Protein AF-A0A914VG88-F1 (afdb_monomer)

Nearest PDB structures (foldseek):
  8cx1-assembly1_F  TM=5.503E-01  e=1.069E-01  Homo sapiens
  5w1c-assembly1_A  TM=5.285E-01  e=1.302E-01  Escherichia coli O157:H7
  4ddh-assembly1_B  TM=4.598E-01  e=6.732E-01  Mycobacterium tuberculosis
  1wo8-assembly1_A  TM=3.260E-01  e=3.979E-01  Thermus thermophilus HB8
  4xvz-assembly1_B  TM=5.817E-01  e=4.836E+00  Micromonospora griseorubida

Radius of gyration: 13.64 Å; Cα contacts (8 Å, |Δi|>4): 115; chains: 1; bounding box: 32×34×31 Å

pLDDT: mean 86.57, std 13.09, range [37.5, 96.94]

Solvent-accessible surface area (backbone atoms only — not comparable to full-atom values): 6063 Å² total; per-residue (Å²): 130,86,80,62,62,65,46,70,69,56,52,52,53,49,51,65,77,46,61,86,55,86,60,75,42,76,47,80,39,50,43,55,31,41,29,67,20,28,70,59,51,53,50,50,46,71,77,33,84,49,47,27,39,36,38,28,46,51,92,83,58,76,73,91,62,58,64,28,48,51,52,55,54,75,66,51,90,54,98,41,67,47,77,52,55,28,66,74,59,44,53,53,44,36,72,72,67,70,63,83,83,131

Foldseek 3Di:
DPQDECDVVNLVVVCVVCVPPPAAAEDEDEQSHQQRHLVSVLVSCVVDVSYAYEYEYDPPDDDPGCVSVVSNLVSPPDPRYHYHYDPVVVVVCVVVVNPPDD

Organism: NCBI:txid2011161

Sequence (102 aa):
MKQRRITWRHIFNILERTYDLHQPVMISVRLTMAANSHEQLLWLLGVRQTISLLVWSNDRDDVTDWHGILALREFTASDRIVYDLAKQHHDVLHSFGIFSQL

Mean predicted aligned error: 5.22 Å

InterPro domains:
  IPR019356 Menorin-like domain [PF10223] (6-89)
  IPR019356 Menorin-like domain [PTHR21184] (2-94)

Structure (mmCIF, N/CA/C/O backbone):
data_AF-A0A914VG88-F1
#
_entry.id   AF-A0A914VG88-F1
#
loop_
_atom_site.group_PDB
_atom_site.id
_atom_site.type_symbol
_atom_site.label_atom_id
_atom_site.label_alt_id
_atom_site.label_comp_id
_atom_site.label_asym_id
_atom_site.label_entity_id
_atom_site.label_seq_id
_atom_site.pdbx_PDB_ins_code
_atom_site.Cartn_x
_atom_site.Cartn_y
_atom_site.Cartn_z
_atom_site.occupancy
_atom_site.B_iso_or_equiv
_atom_site.auth_seq_id
_atom_site.auth_comp_id
_atom_site.auth_asym_id
_atom_site.auth_atom_id
_atom_site.pdbx_PDB_model_num
ATOM 1 N N . MET A 1 1 ? 3.612 12.124 -15.885 1.00 46.34 1 MET A N 1
ATOM 2 C CA . MET A 1 1 ? 2.263 12.123 -15.265 1.00 46.34 1 MET A CA 1
ATOM 3 C C . MET A 1 1 ? 2.409 12.430 -13.779 1.00 46.34 1 MET A C 1
ATOM 5 O O . MET A 1 1 ? 3.388 11.993 -13.1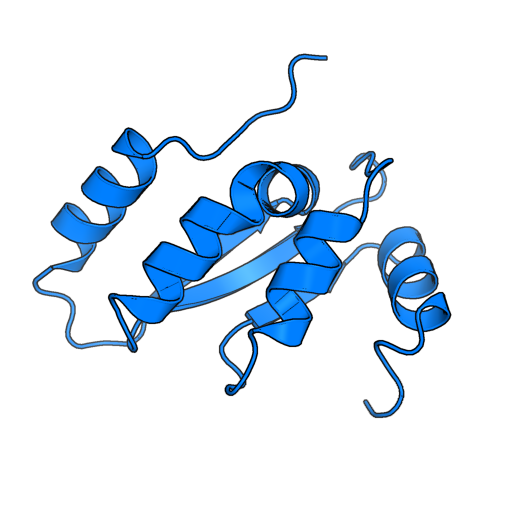93 1.00 46.34 1 MET A O 1
ATOM 9 N N . LYS A 1 2 ? 1.498 13.195 -13.162 1.00 57.38 2 LYS A N 1
ATOM 10 C CA . LYS A 1 2 ? 1.576 13.511 -11.723 1.00 57.38 2 LYS A CA 1
ATOM 11 C C . LYS A 1 2 ? 1.254 12.243 -10.920 1.00 57.38 2 LYS A C 1
ATOM 13 O O . LYS A 1 2 ? 0.125 11.762 -10.990 1.00 57.38 2 LYS A O 1
ATOM 18 N N . GLN A 1 3 ? 2.239 11.686 -10.215 1.00 62.97 3 GLN A N 1
ATOM 19 C CA . GLN A 1 3 ? 2.045 10.498 -9.379 1.00 62.97 3 GLN A CA 1
ATOM 20 C C . GLN A 1 3 ? 0.996 10.799 -8.298 1.00 62.97 3 GLN A C 1
ATOM 22 O O . GLN A 1 3 ? 1.087 11.801 -7.582 1.00 62.97 3 GLN A O 1
ATOM 27 N N . ARG A 1 4 ? -0.049 9.969 -8.218 1.00 78.38 4 ARG A N 1
ATOM 28 C CA . ARG A 1 4 ? -1.104 10.107 -7.205 1.00 78.38 4 ARG A CA 1
ATOM 29 C C . ARG A 1 4 ? -0.568 9.613 -5.859 1.00 78.38 4 ARG A C 1
ATOM 31 O O . ARG A 1 4 ? -0.026 8.516 -5.787 1.00 78.38 4 ARG A O 1
ATOM 38 N N . ARG A 1 5 ? -0.736 10.424 -4.810 1.00 86.50 5 ARG A N 1
ATOM 39 C CA . ARG A 1 5 ? -0.305 10.126 -3.434 1.00 86.50 5 ARG A CA 1
ATOM 40 C C . ARG A 1 5 ? -1.493 10.159 -2.481 1.00 86.50 5 ARG A C 1
ATOM 42 O O . ARG A 1 5 ? -2.411 10.969 -2.650 1.00 86.50 5 ARG A O 1
ATOM 49 N N . ILE A 1 6 ? -1.463 9.310 -1.462 1.00 90.19 6 ILE A N 1
ATOM 50 C CA . ILE A 1 6 ? -2.400 9.367 -0.343 1.00 90.19 6 ILE A CA 1
ATOM 51 C C . ILE A 1 6 ? -1.933 10.492 0.575 1.00 90.19 6 ILE A C 1
ATOM 53 O O . ILE A 1 6 ? -0.831 10.465 1.108 1.00 90.19 6 ILE A O 1
ATOM 57 N N . THR A 1 7 ? -2.767 11.515 0.727 1.00 92.75 7 THR A N 1
ATOM 58 C C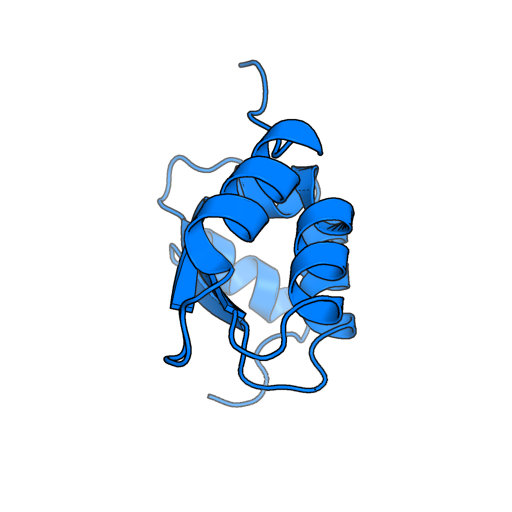A . THR A 1 7 ? -2.504 12.615 1.655 1.00 92.75 7 THR A CA 1
ATOM 59 C C . THR A 1 7 ? -3.016 12.250 3.044 1.00 92.75 7 THR A C 1
ATOM 61 O O . THR A 1 7 ? -3.922 11.428 3.178 1.00 92.75 7 THR A O 1
ATOM 64 N N . TRP A 1 8 ? -2.533 12.938 4.075 1.00 93.06 8 TRP A N 1
ATOM 65 C CA . TRP A 1 8 ? -3.079 12.818 5.431 1.00 93.06 8 TRP A CA 1
ATOM 66 C C . TRP A 1 8 ? -4.586 13.076 5.502 1.00 93.06 8 TRP A C 1
ATOM 68 O O . TRP A 1 8 ? -5.296 12.391 6.229 1.00 93.06 8 TRP A O 1
ATOM 78 N N . ARG A 1 9 ? -5.111 13.992 4.678 1.00 94.38 9 ARG A N 1
ATOM 79 C CA . ARG A 1 9 ? -6.559 14.216 4.577 1.00 94.38 9 ARG A CA 1
ATOM 80 C C . ARG A 1 9 ? -7.299 12.957 4.120 1.00 94.38 9 ARG A C 1
ATOM 82 O O . ARG A 1 9 ? -8.347 12.644 4.667 1.00 94.38 9 ARG A O 1
ATOM 89 N N . HIS A 1 10 ? -6.758 12.220 3.148 1.00 92.94 10 HIS A N 1
ATOM 90 C CA . HIS A 1 10 ? -7.355 10.949 2.729 1.00 92.94 10 HIS A CA 1
ATOM 91 C C . HIS A 1 10 ? -7.340 9.923 3.869 1.00 92.94 10 HIS A C 1
ATOM 93 O O . HIS A 1 10 ? -8.342 9.248 4.073 1.00 92.94 10 HIS A O 1
ATOM 99 N N . ILE A 1 11 ? -6.245 9.848 4.632 1.00 94.19 11 ILE A N 1
ATOM 100 C CA . ILE A 1 11 ? -6.124 8.950 5.789 1.00 94.19 11 ILE A CA 1
ATOM 101 C C . ILE A 1 11 ? -7.168 9.263 6.862 1.00 94.19 11 ILE A C 1
ATOM 103 O O . ILE A 1 11 ? -7.863 8.358 7.314 1.00 94.19 11 ILE A O 1
ATOM 107 N N . PHE A 1 12 ? -7.325 10.530 7.245 1.00 93.19 12 PHE A N 1
ATOM 108 C CA . PHE A 1 12 ? -8.313 10.902 8.259 1.00 93.19 12 PHE A CA 1
ATOM 109 C C . PHE A 1 12 ? -9.745 10.647 7.793 1.00 93.19 12 PHE A C 1
ATOM 111 O O . PHE A 1 12 ? -10.543 10.129 8.566 1.00 93.19 12 PHE A O 1
ATOM 118 N N . ASN A 1 13 ? -10.043 10.890 6.515 1.00 93.06 13 ASN A N 1
ATOM 119 C CA . ASN A 1 13 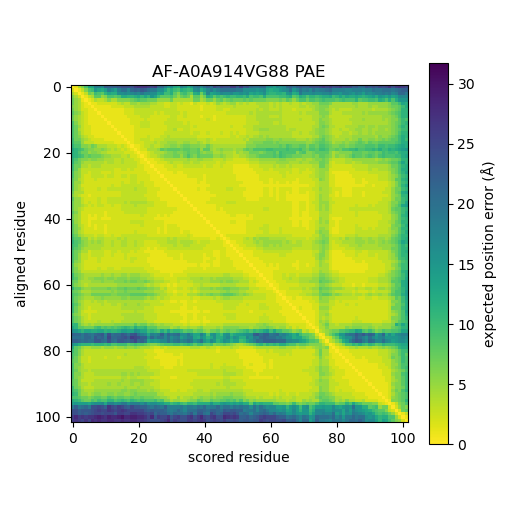? -11.346 10.547 5.949 1.00 93.06 13 ASN A CA 1
ATOM 120 C C . ASN A 1 13 ? -11.608 9.031 5.971 1.00 93.06 13 ASN A C 1
ATOM 122 O O . ASN A 1 13 ? -12.747 8.613 6.161 1.00 93.06 13 ASN A O 1
ATOM 126 N N . ILE A 1 14 ? -10.580 8.200 5.751 1.00 90.44 14 ILE A N 1
ATOM 127 C CA . ILE A 1 14 ? -10.703 6.743 5.899 1.00 90.44 14 ILE A CA 1
ATOM 128 C C . ILE A 1 14 ? -11.030 6.417 7.355 1.00 90.44 14 ILE A C 1
ATOM 130 O O . ILE A 1 14 ? -12.031 5.757 7.600 1.00 90.44 14 ILE A O 1
ATOM 134 N N . LEU A 1 15 ? -10.246 6.929 8.308 1.00 90.94 15 LEU A N 1
ATOM 135 C CA . LEU A 1 15 ? -10.445 6.651 9.731 1.00 90.94 15 LEU A CA 1
ATOM 136 C C . LEU A 1 15 ? -11.828 7.051 10.237 1.00 90.94 15 LEU A C 1
ATOM 138 O O . LEU A 1 15 ? -12.431 6.277 10.971 1.00 90.94 15 LEU A O 1
ATOM 142 N N . GLU A 1 16 ? -12.315 8.227 9.846 1.00 92.06 16 GLU A N 1
ATOM 143 C CA . GLU A 1 16 ? -13.650 8.715 10.196 1.00 92.06 16 GLU A CA 1
ATOM 144 C C . GLU A 1 16 ? -14.730 7.757 9.683 1.00 92.06 16 GLU A C 1
ATOM 146 O O . GLU A 1 16 ? -15.594 7.322 10.437 1.00 92.06 16 GLU A O 1
ATOM 151 N N . ARG A 1 17 ? -14.637 7.347 8.414 1.00 89.00 17 ARG A N 1
ATOM 152 C CA . ARG A 1 17 ? -15.609 6.433 7.795 1.00 89.00 17 ARG A CA 1
ATOM 153 C C . ARG A 1 17 ? -15.539 5.016 8.346 1.00 89.00 17 ARG A C 1
ATOM 155 O O . ARG A 1 17 ? -16.526 4.293 8.277 1.00 89.00 17 ARG A O 1
ATOM 162 N N . THR A 1 18 ? -14.377 4.606 8.847 1.00 87.88 18 THR A N 1
ATOM 163 C CA . THR A 1 18 ? -14.170 3.278 9.428 1.00 87.88 18 THR A CA 1
ATOM 164 C C . THR A 1 18 ? -14.245 3.276 10.953 1.00 87.88 18 THR A C 1
ATOM 166 O O . THR A 1 18 ? -13.937 2.253 11.555 1.00 87.88 18 THR A O 1
ATOM 169 N N . TYR A 1 19 ? -14.585 4.401 11.593 1.00 86.25 19 TYR A N 1
ATOM 170 C CA . TYR A 1 19 ? -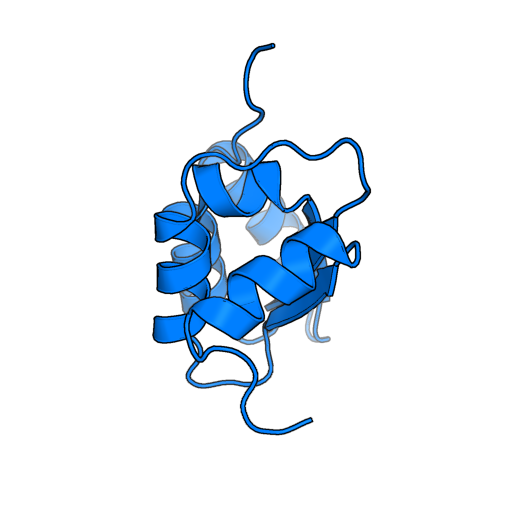14.454 4.561 13.044 1.00 86.25 19 TYR A CA 1
ATOM 171 C C . TYR A 1 19 ? -15.292 3.540 13.826 1.00 86.25 19 TYR A C 1
ATOM 173 O O . TYR A 1 19 ? -14.761 2.896 14.728 1.00 86.25 19 TYR A O 1
ATOM 181 N N . ASP A 1 20 ? -16.541 3.330 13.409 1.00 87.69 20 ASP A N 1
ATOM 182 C CA . ASP A 1 20 ? -17.483 2.398 14.046 1.00 87.69 20 ASP A CA 1
ATOM 183 C C . ASP A 1 20 ? -17.491 1.001 13.399 1.00 87.69 20 ASP A C 1
ATOM 185 O O . ASP A 1 20 ? -18.341 0.160 13.698 1.00 87.69 20 ASP A O 1
ATOM 189 N N . LEU A 1 21 ? -16.556 0.725 12.482 1.00 86.00 21 LEU A N 1
ATOM 190 C CA . LEU A 1 21 ? -16.466 -0.594 11.865 1.00 86.00 21 LEU A CA 1
ATOM 191 C C . LEU A 1 21 ? -15.755 -1.563 12.807 1.00 86.00 21 LEU A C 1
ATOM 193 O O . LEU A 1 21 ? -14.546 -1.492 13.025 1.00 86.00 21 LEU A O 1
ATOM 197 N N . HIS A 1 22 ? -16.523 -2.515 13.327 1.00 84.12 22 HIS A N 1
ATOM 198 C CA . HIS A 1 22 ? -16.001 -3.608 14.146 1.00 84.12 22 HIS A CA 1
ATOM 199 C C . HIS A 1 22 ? -15.460 -4.782 13.316 1.00 84.12 22 HIS A C 1
ATOM 201 O O . HIS A 1 22 ? -14.731 -5.619 13.844 1.00 84.12 22 HIS A O 1
ATOM 207 N N . GLN A 1 23 ? -15.811 -4.866 12.029 1.00 90.19 23 GLN A N 1
ATOM 208 C CA . GLN A 1 23 ? -15.307 -5.903 11.128 1.00 90.19 23 GLN A CA 1
ATOM 209 C C . GLN A 1 23 ? -13.983 -5.474 10.472 1.00 90.19 23 GLN A C 1
ATOM 211 O O . GLN A 1 23 ? -13.752 -4.276 10.289 1.00 90.19 23 GLN A O 1
ATOM 216 N N . PRO A 1 24 ? -13.120 -6.429 10.075 1.00 90.38 24 PRO A N 1
ATOM 217 C CA . PRO A 1 24 ? -11.932 -6.124 9.290 1.00 90.38 24 PRO A CA 1
ATOM 218 C C . PRO A 1 24 ? -12.268 -5.440 7.959 1.00 90.38 24 PRO A C 1
ATOM 220 O O . PRO A 1 24 ? -13.217 -5.818 7.273 1.00 90.38 24 PRO A O 1
ATOM 223 N N . VAL A 1 25 ? -11.457 -4.456 7.573 1.00 91.38 25 VAL A N 1
ATOM 224 C CA . VAL A 1 25 ? -11.613 -3.672 6.343 1.00 91.38 25 VAL A CA 1
ATOM 225 C C . VAL A 1 25 ? -10.374 -3.839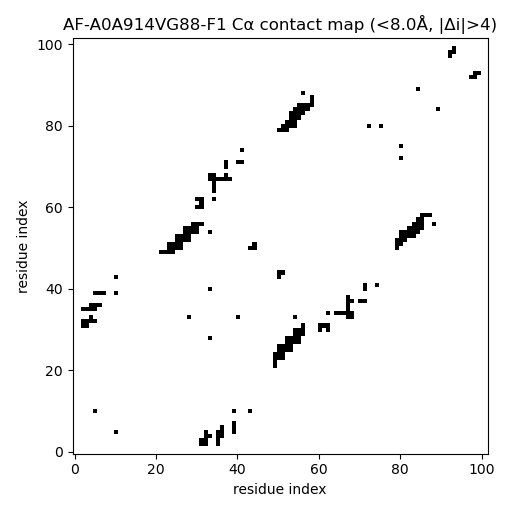 5.482 1.00 91.38 25 VAL A C 1
ATOM 227 O O . VAL A 1 25 ? -9.270 -3.542 5.924 1.00 91.38 25 VAL A O 1
ATOM 230 N N . MET A 1 26 ? -10.547 -4.247 4.227 1.00 93.00 26 MET A N 1
ATOM 231 C CA . MET A 1 26 ? -9.455 -4.295 3.257 1.00 93.00 26 MET A CA 1
ATOM 232 C C . MET A 1 26 ? -9.475 -3.052 2.366 1.00 93.00 26 MET A C 1
ATOM 234 O O . MET A 1 26 ? -10.446 -2.795 1.656 1.00 93.00 26 MET A O 1
ATOM 238 N N . ILE A 1 27 ? -8.391 -2.284 2.387 1.00 93.56 27 ILE A N 1
ATOM 239 C CA . ILE A 1 27 ? -8.207 -1.107 1.541 1.00 93.56 27 ILE A CA 1
ATOM 240 C C . ILE A 1 27 ? -7.373 -1.508 0.331 1.00 93.56 27 ILE A C 1
ATOM 242 O O . ILE A 1 27 ? -6.217 -1.910 0.452 1.00 93.56 27 ILE A O 1
ATOM 246 N N . SER A 1 28 ? -7.963 -1.364 -0.851 1.00 96.12 28 SER A N 1
ATOM 247 C CA . SER A 1 28 ? -7.288 -1.616 -2.120 1.00 96.12 2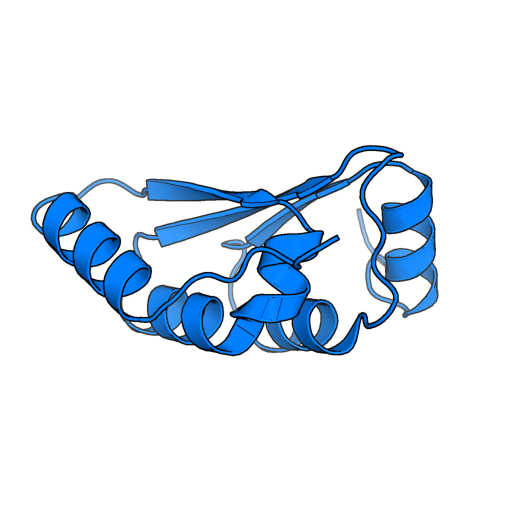8 SER A CA 1
ATOM 248 C C . SER A 1 28 ? -6.509 -0.379 -2.578 1.00 96.12 28 SER A C 1
ATOM 250 O O . SER A 1 28 ? -7.063 0.717 -2.692 1.00 96.12 28 SER A O 1
ATOM 252 N N . VAL A 1 29 ? -5.213 -0.546 -2.841 1.00 95.44 29 VAL A N 1
ATOM 253 C CA . VAL A 1 29 ? -4.278 0.521 -3.210 1.00 95.44 29 VAL A CA 1
ATOM 254 C C . VAL A 1 29 ? -3.476 0.090 -4.430 1.00 95.44 29 VAL A C 1
ATOM 256 O O . VAL A 1 29 ? -2.888 -0.985 -4.464 1.00 95.44 29 VAL A O 1
ATOM 259 N N . ARG A 1 30 ? -3.408 0.959 -5.439 1.00 96.12 30 ARG A N 1
ATOM 260 C CA . ARG A 1 30 ? -2.579 0.708 -6.620 1.00 96.12 30 ARG A CA 1
ATOM 261 C C . ARG A 1 30 ? -1.093 0.791 -6.256 1.00 96.12 30 ARG A C 1
ATOM 263 O O . ARG A 1 30 ? -0.707 1.694 -5.515 1.00 96.12 30 ARG A O 1
ATOM 270 N N . LEU A 1 31 ? -0.258 -0.085 -6.805 1.00 95.56 31 LEU A N 1
ATOM 271 C CA . LEU A 1 31 ? 1.164 -0.228 -6.475 1.00 95.56 31 LEU A CA 1
ATOM 272 C C . LEU A 1 31 ? 1.929 1.100 -6.547 1.00 95.56 31 LEU A C 1
ATOM 274 O O . LEU A 1 31 ? 2.634 1.464 -5.611 1.00 95.56 31 LEU A O 1
A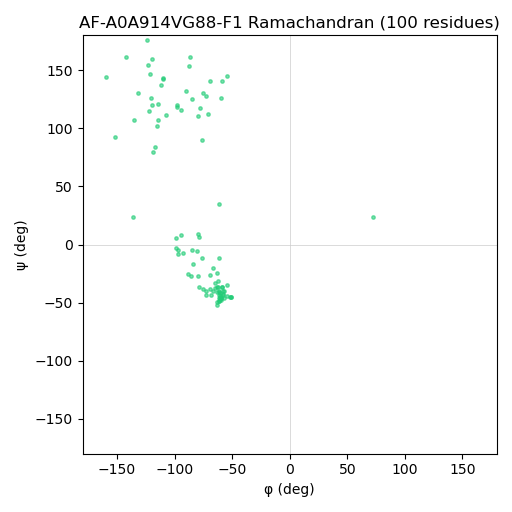TOM 278 N N . THR A 1 32 ? 1.710 1.879 -7.607 1.00 95.19 32 THR A N 1
ATOM 279 C CA . THR A 1 32 ? 2.296 3.220 -7.764 1.00 95.19 32 THR A CA 1
ATOM 280 C C . THR A 1 32 ? 1.914 4.172 -6.629 1.00 95.19 32 THR A C 1
ATOM 282 O O . THR A 1 32 ? 2.732 4.973 -6.181 1.00 95.19 32 THR A O 1
ATOM 285 N N . MET A 1 33 ? 0.685 4.088 -6.121 1.00 95.12 33 MET A N 1
ATOM 286 C CA . MET A 1 33 ? 0.233 4.907 -4.998 1.00 95.12 33 MET A CA 1
ATOM 287 C C . MET A 1 33 ? 0.816 4.413 -3.671 1.00 95.12 33 MET A C 1
ATOM 289 O O . MET A 1 33 ? 1.195 5.243 -2.845 1.00 95.12 33 MET A O 1
ATOM 293 N N . ALA A 1 34 ? 0.926 3.095 -3.489 1.00 94.69 34 ALA A N 1
ATOM 294 C CA . ALA A 1 34 ? 1.544 2.485 -2.316 1.00 94.69 34 ALA A CA 1
ATOM 295 C C . ALA A 1 34 ? 3.023 2.878 -2.185 1.00 94.69 34 ALA A C 1
ATOM 297 O O . ALA A 1 34 ? 3.420 3.385 -1.138 1.00 94.69 34 ALA A O 1
ATOM 298 N N . ALA A 1 35 ? 3.797 2.768 -3.270 1.00 94.38 35 ALA A N 1
ATOM 299 C CA . ALA A 1 35 ? 5.209 3.154 -3.300 1.00 94.38 35 ALA A CA 1
ATOM 300 C C . ALA A 1 35 ? 5.411 4.611 -2.841 1.00 94.38 35 ALA A C 1
ATOM 302 O O . ALA A 1 35 ? 6.245 4.911 -1.987 1.00 94.38 35 ALA A O 1
ATOM 303 N N . ASN A 1 36 ? 4.559 5.513 -3.334 1.00 94.38 36 ASN A N 1
ATOM 304 C CA . ASN A 1 36 ? 4.667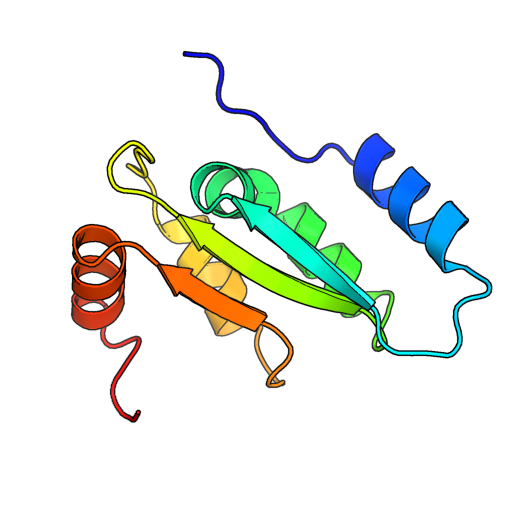 6.946 -3.063 1.00 94.38 36 ASN A CA 1
ATOM 305 C C . ASN A 1 36 ? 4.004 7.412 -1.753 1.00 94.38 36 ASN A C 1
ATOM 307 O O . ASN A 1 36 ? 4.080 8.603 -1.425 1.00 94.38 36 ASN A O 1
ATOM 311 N N . SER A 1 37 ? 3.323 6.520 -1.030 1.00 95.12 37 SER A N 1
ATOM 312 C CA . SER A 1 37 ? 2.517 6.859 0.157 1.00 95.12 37 SER A CA 1
ATOM 313 C C . SER A 1 37 ? 2.719 5.877 1.316 1.00 95.12 37 SER A C 1
ATOM 315 O O . SER A 1 37 ? 1.829 5.707 2.152 1.00 95.12 37 SER A O 1
ATOM 317 N N . HIS A 1 38 ? 3.862 5.189 1.338 1.00 93.56 38 HIS A N 1
ATOM 318 C CA . HIS A 1 38 ? 4.149 4.128 2.298 1.00 93.56 38 HIS A CA 1
ATOM 319 C C . HIS A 1 38 ? 4.054 4.621 3.748 1.00 93.56 38 HIS A C 1
ATOM 321 O O . HIS A 1 38 ? 3.407 3.964 4.549 1.00 93.56 38 HIS A O 1
ATOM 327 N N . GLU A 1 39 ? 4.568 5.809 4.081 1.00 94.19 39 GLU A N 1
ATOM 328 C CA . GLU A 1 39 ? 4.479 6.378 5.439 1.00 94.19 39 GLU A CA 1
ATOM 329 C C . GLU A 1 39 ? 3.032 6.502 5.937 1.00 94.19 39 GLU A C 1
ATOM 331 O O . GLU A 1 39 ? 2.708 6.109 7.057 1.00 94.19 39 GLU A O 1
ATOM 336 N N . GLN A 1 40 ? 2.135 7.022 5.094 1.00 95.38 40 GLN A N 1
ATOM 337 C CA . GLN A 1 40 ? 0.724 7.198 5.437 1.00 95.38 40 GLN A CA 1
ATOM 338 C C . GLN A 1 40 ? 0.024 5.849 5.623 1.00 95.38 40 GLN A C 1
ATOM 340 O O . GLN A 1 40 ? -0.802 5.690 6.522 1.00 95.38 40 GLN A O 1
ATOM 345 N N . LEU A 1 41 ? 0.352 4.880 4.768 1.00 94.56 41 LEU A N 1
ATOM 346 C CA . LEU A 1 41 ? -0.192 3.526 4.821 1.00 94.56 41 LEU A CA 1
ATOM 347 C C . LEU A 1 41 ? 0.295 2.763 6.057 1.00 94.56 41 LEU A C 1
ATOM 349 O O . LEU A 1 41 ? -0.513 2.141 6.744 1.00 94.56 41 LEU A O 1
ATOM 353 N N . LEU A 1 42 ? 1.583 2.866 6.379 1.00 92.75 42 LEU A N 1
ATOM 354 C CA . LEU A 1 42 ? 2.184 2.306 7.588 1.00 92.75 42 LEU A CA 1
ATOM 355 C C . LEU A 1 42 ? 1.550 2.894 8.847 1.00 92.75 42 LEU A C 1
ATOM 357 O O . LEU A 1 42 ? 1.154 2.156 9.749 1.00 92.75 42 LEU A O 1
ATOM 361 N N . TRP A 1 43 ? 1.378 4.217 8.879 1.00 93.12 43 TRP A N 1
ATOM 362 C CA . TRP A 1 43 ? 0.704 4.885 9.986 1.00 93.12 43 TRP A CA 1
ATOM 363 C C . TRP A 1 43 ? -0.736 4.386 10.155 1.00 93.12 43 TRP A C 1
ATOM 365 O O . TRP A 1 43 ? -1.147 4.043 11.263 1.00 93.12 43 TRP A O 1
ATOM 375 N N . LEU A 1 44 ? -1.493 4.269 9.058 1.00 91.88 44 LEU A N 1
ATOM 376 C CA . LEU A 1 44 ? -2.869 3.768 9.091 1.00 91.88 44 LEU A CA 1
ATOM 377 C C . LEU A 1 44 ? -2.946 2.339 9.647 1.00 91.88 44 LEU A C 1
ATOM 379 O O . LEU A 1 44 ? -3.776 2.058 10.514 1.00 91.88 44 LEU A O 1
ATOM 383 N N . LEU A 1 45 ? -2.059 1.457 9.181 1.00 90.44 45 LEU A N 1
ATOM 384 C CA . LEU A 1 45 ? -1.970 0.072 9.643 1.00 90.44 45 LEU A CA 1
ATOM 385 C C . LEU A 1 45 ? -1.618 -0.033 11.133 1.00 90.44 45 LEU A C 1
ATOM 387 O O . LEU A 1 45 ? -2.157 -0.907 11.821 1.00 90.44 45 LEU A O 1
ATOM 391 N N . GLY A 1 46 ? -0.760 0.861 11.632 1.00 89.19 46 GLY A N 1
ATOM 392 C CA . GLY A 1 46 ? -0.404 0.946 13.048 1.00 89.19 46 GLY A CA 1
ATOM 393 C C . GLY A 1 46 ? -1.556 1.433 13.934 1.00 89.19 46 GLY A C 1
ATOM 394 O O . GLY A 1 46 ? -1.760 0.909 15.027 1.00 89.19 46 GLY A O 1
ATOM 395 N N . VAL A 1 47 ? -2.349 2.395 13.452 1.00 89.62 47 VAL A N 1
ATOM 396 C CA . VAL A 1 47 ? -3.438 3.033 14.219 1.00 89.62 47 VAL A CA 1
ATOM 397 C C . VAL A 1 47 ? -4.716 2.188 14.283 1.00 89.62 47 VAL A C 1
ATOM 399 O O . VAL A 1 47 ? -5.505 2.326 15.226 1.00 89.62 47 VAL A O 1
ATOM 402 N N . ARG A 1 48 ? -4.965 1.324 13.292 1.00 87.12 48 ARG A N 1
ATOM 403 C CA . ARG A 1 48 ? -6.164 0.470 13.238 1.00 87.12 48 ARG A CA 1
ATOM 404 C C . ARG A 1 48 ? -5.814 -0.955 12.850 1.00 87.12 48 ARG A C 1
ATOM 406 O O . ARG A 1 48 ? -5.585 -1.234 11.681 1.00 87.12 48 ARG A O 1
ATOM 413 N N . GLN A 1 49 ? -5.871 -1.869 13.818 1.00 87.56 49 GLN A N 1
ATOM 414 C CA . GLN A 1 49 ? -5.581 -3.295 13.612 1.00 87.56 49 GLN A CA 1
ATOM 415 C C . GLN A 1 49 ? -6.608 -4.013 12.719 1.00 87.56 49 GLN A C 1
ATOM 417 O O . GLN A 1 49 ? -6.291 -5.038 12.128 1.00 87.56 49 GLN A O 1
ATOM 422 N N . THR A 1 50 ? -7.816 -3.461 12.574 1.00 88.25 50 THR A N 1
ATOM 423 C CA . THR A 1 50 ? -8.866 -3.998 11.693 1.00 88.25 50 THR A CA 1
ATOM 424 C C . THR A 1 50 ? -8.627 -3.700 10.214 1.00 88.25 50 THR A C 1
ATOM 426 O O . THR A 1 50 ? -9.311 -4.270 9.371 1.00 88.25 50 THR A O 1
ATOM 429 N N . ILE A 1 51 ? -7.682 -2.822 9.868 1.00 90.88 51 ILE A N 1
ATOM 430 C CA . ILE A 1 51 ? -7.421 -2.451 8.474 1.00 90.88 51 ILE A CA 1
ATOM 431 C C . ILE A 1 51 ? -6.372 -3.384 7.862 1.00 90.88 51 ILE A C 1
ATOM 433 O O . ILE A 1 51 ? -5.303 -3.567 8.425 1.00 90.88 51 ILE A O 1
ATOM 437 N N . SER A 1 52 ? -6.622 -3.913 6.677 1.00 92.44 52 SER A N 1
ATOM 438 C CA . SER A 1 52 ? -5.640 -4.621 5.852 1.00 92.44 52 SER A CA 1
ATOM 439 C C . SER A 1 52 ? -5.478 -3.899 4.517 1.00 92.44 52 SER A C 1
ATOM 441 O O . SER A 1 52 ? -6.354 -3.136 4.109 1.00 92.44 52 SER A O 1
ATOM 443 N N . LEU A 1 53 ? -4.369 -4.125 3.819 1.00 93.56 53 LEU A N 1
ATOM 444 C CA . LEU A 1 53 ? -4.098 -3.570 2.498 1.00 93.56 53 LEU A CA 1
ATOM 445 C C . LEU A 1 53 ? -4.091 -4.668 1.436 1.00 93.56 53 LEU A C 1
ATOM 447 O O . LEU A 1 53 ? -3.482 -5.718 1.618 1.00 93.56 53 LEU A O 1
ATOM 451 N N . LEU A 1 54 ? -4.711 -4.377 0.298 1.00 94.88 54 LEU A N 1
ATOM 452 C CA . LEU A 1 54 ? -4.470 -5.071 -0.961 1.00 94.88 54 LEU A CA 1
ATOM 453 C C . LEU A 1 54 ? -3.689 -4.123 -1.868 1.00 94.88 54 LEU A C 1
ATOM 455 O O . LEU A 1 54 ? -4.232 -3.112 -2.315 1.00 94.88 54 LEU A O 1
ATOM 459 N N . VAL A 1 55 ? -2.428 -4.438 -2.141 1.00 94.69 55 VAL A N 1
ATOM 460 C CA . VAL A 1 55 ? -1.599 -3.695 -3.089 1.00 94.69 55 VAL A CA 1
ATOM 461 C C . VAL A 1 55 ? -1.679 -4.381 -4.444 1.00 94.69 55 VAL A C 1
ATOM 463 O O . VAL A 1 55 ? -1.222 -5.511 -4.586 1.00 94.69 55 VAL A O 1
ATOM 466 N N . TRP A 1 56 ? -2.238 -3.701 -5.445 1.00 96.62 56 TRP A N 1
ATOM 467 C CA . TRP A 1 56 ? -2.438 -4.289 -6.772 1.00 96.62 56 TRP A CA 1
ATOM 468 C C . TRP A 1 56 ? -1.781 -3.493 -7.895 1.00 96.62 56 TRP A C 1
ATOM 470 O O . TRP A 1 56 ? -1.587 -2.281 -7.786 1.00 96.62 56 TRP A O 1
ATOM 480 N N . SER A 1 57 ? -1.446 -4.151 -9.002 1.00 96.94 57 SER A N 1
ATOM 481 C CA . SER A 1 57 ? -0.905 -3.479 -10.191 1.00 96.94 57 SER A CA 1
ATOM 482 C C . SER A 1 57 ? -1.408 -4.087 -11.490 1.00 96.94 57 SER A C 1
ATOM 484 O O . SER A 1 57 ? -1.862 -5.223 -11.525 1.00 96.94 57 SER A O 1
ATOM 486 N N . ASN A 1 58 ? -1.284 -3.328 -12.575 1.00 95.50 58 ASN A N 1
ATOM 487 C CA . ASN A 1 58 ? -1.355 -3.854 -13.935 1.00 95.50 58 ASN A CA 1
ATOM 488 C C . ASN A 1 58 ? -0.085 -3.486 -14.712 1.00 95.50 58 ASN A C 1
ATOM 490 O O . ASN A 1 58 ? 0.740 -2.719 -14.224 1.00 95.50 58 ASN A O 1
ATOM 494 N N . ASP A 1 59 ? 0.041 -3.972 -15.945 1.00 94.38 59 ASP A N 1
ATOM 495 C CA . ASP A 1 59 ? 1.234 -3.778 -16.788 1.00 94.38 59 ASP A CA 1
ATOM 496 C C . ASP A 1 59 ? 1.552 -2.303 -17.111 1.00 94.38 59 ASP A C 1
ATOM 498 O O . ASP A 1 59 ? 2.623 -1.994 -17.627 1.00 94.38 59 ASP A O 1
ATOM 502 N N . ARG A 1 60 ? 0.624 -1.376 -16.828 1.00 93.06 60 ARG A N 1
ATOM 503 C CA . ARG A 1 60 ? 0.785 0.072 -17.051 1.00 93.06 60 ARG A CA 1
ATOM 504 C C . ARG A 1 60 ? 1.226 0.833 -15.804 1.00 93.06 60 ARG A C 1
ATOM 506 O O . ARG A 1 60 ? 1.355 2.056 -15.864 1.00 93.06 60 ARG A O 1
ATOM 513 N N . ASP A 1 61 ? 1.331 0.169 -14.658 1.00 92.81 61 ASP A N 1
ATOM 514 C CA . ASP A 1 61 ? 1.929 0.769 -13.473 1.00 92.81 61 ASP A CA 1
ATOM 515 C C . ASP A 1 61 ? 3.442 0.874 -13.673 1.00 92.81 61 ASP A C 1
ATOM 517 O O . ASP A 1 61 ? 4.089 -0.100 -14.028 1.00 92.81 61 ASP A O 1
ATOM 521 N N . ASP A 1 62 ? 3.985 2.072 -13.468 1.00 91.31 62 ASP A N 1
ATOM 522 C CA . ASP A 1 62 ? 5.412 2.355 -13.608 1.00 91.31 62 ASP A CA 1
ATOM 523 C C . ASP A 1 62 ? 5.979 2.732 -12.238 1.00 91.31 62 ASP A C 1
ATOM 525 O O . ASP A 1 62 ? 5.670 3.795 -11.683 1.00 91.31 62 ASP A O 1
ATOM 529 N N . VAL A 1 63 ? 6.748 1.808 -11.663 1.00 90.50 63 VAL A N 1
ATOM 530 C CA . VAL A 1 63 ? 7.379 1.947 -10.350 1.00 90.50 63 VAL A CA 1
ATOM 531 C C . VAL A 1 63 ? 8.884 1.966 -10.541 1.00 90.50 63 VAL A C 1
ATOM 533 O O . VAL A 1 63 ? 9.526 0.935 -10.729 1.00 90.50 63 VAL A O 1
ATOM 536 N N . THR A 1 64 ? 9.445 3.167 -10.467 1.00 87.62 64 THR A N 1
ATOM 537 C CA . THR A 1 64 ? 10.889 3.394 -10.583 1.00 87.62 64 THR A CA 1
ATOM 538 C C . THR A 1 64 ? 11.605 3.296 -9.238 1.00 87.62 64 THR A C 1
ATOM 540 O O . THR A 1 64 ? 12.794 3.001 -9.201 1.00 87.62 64 THR A O 1
ATOM 543 N N . ASP A 1 65 ? 10.891 3.553 -8.140 1.00 90.56 65 ASP A N 1
ATOM 544 C CA . ASP A 1 65 ? 11.406 3.480 -6.774 1.00 90.56 65 ASP A CA 1
ATOM 545 C C . ASP A 1 65 ? 10.582 2.484 -5.952 1.00 90.56 65 ASP A C 1
ATOM 547 O O . ASP A 1 65 ? 9.388 2.675 -5.705 1.00 90.56 65 ASP A O 1
ATOM 551 N N . TRP A 1 66 ? 11.247 1.406 -5.542 1.00 92.25 66 TRP A N 1
ATOM 552 C CA . TRP A 1 66 ? 10.656 0.311 -4.782 1.00 92.25 66 TRP A CA 1
ATOM 553 C C . TRP A 1 66 ? 10.803 0.485 -3.272 1.00 92.25 66 TRP A C 1
ATOM 555 O O . TRP A 1 66 ? 10.177 -0.273 -2.535 1.00 92.25 66 TRP A O 1
ATOM 565 N N . HIS A 1 67 ? 11.555 1.486 -2.795 1.00 92.00 67 HIS A N 1
ATOM 566 C CA . HIS A 1 67 ? 11.842 1.685 -1.373 1.00 92.00 67 HIS A CA 1
ATOM 567 C C . HIS A 1 67 ? 10.573 1.685 -0.513 1.00 92.00 67 HIS A C 1
ATOM 569 O O . HIS A 1 67 ? 10.507 0.980 0.490 1.00 92.00 67 HIS A O 1
ATOM 575 N N . GLY A 1 68 ? 9.524 2.392 -0.942 1.00 92.00 68 GLY A N 1
ATOM 576 C CA . GLY A 1 68 ? 8.262 2.423 -0.203 1.00 92.00 68 GLY A CA 1
ATOM 577 C C . GLY A 1 68 ? 7.550 1.068 -0.125 1.00 92.00 68 GLY A C 1
ATOM 578 O O . GLY A 1 68 ? 6.926 0.760 0.886 1.00 92.00 68 GLY A O 1
ATOM 579 N N . ILE A 1 69 ? 7.662 0.233 -1.163 1.00 92.75 69 ILE A N 1
ATOM 580 C CA . ILE A 1 69 ? 7.097 -1.126 -1.158 1.00 92.75 69 ILE A CA 1
ATOM 581 C C . ILE A 1 69 ? 7.914 -2.046 -0.247 1.00 92.75 69 ILE A C 1
ATOM 583 O O . ILE A 1 69 ? 7.338 -2.828 0.509 1.00 92.75 69 ILE A O 1
ATOM 587 N N . LEU A 1 70 ? 9.243 -1.908 -0.263 1.00 89.69 70 LEU A N 1
ATOM 588 C CA . LEU A 1 70 ? 10.131 -2.624 0.654 1.00 89.69 70 LEU A CA 1
ATOM 589 C C . LEU A 1 70 ? 9.830 -2.257 2.111 1.00 89.69 70 LEU A C 1
ATOM 591 O O . LEU A 1 70 ? 9.647 -3.151 2.930 1.00 89.69 70 LEU A O 1
ATOM 595 N N . ALA A 1 71 ? 9.672 -0.967 2.413 1.00 89.81 71 ALA A N 1
ATOM 596 C CA . ALA A 1 71 ? 9.324 -0.484 3.747 1.00 89.81 71 ALA A CA 1
ATOM 597 C C . ALA A 1 71 ? 7.960 -1.013 4.224 1.00 89.81 71 ALA A C 1
ATOM 599 O O . ALA A 1 71 ? 7.819 -1.418 5.377 1.00 89.81 71 ALA A O 1
ATOM 600 N N . LEU A 1 72 ? 6.957 -1.060 3.333 1.00 89.19 72 LEU A N 1
ATOM 601 C CA . LEU A 1 72 ? 5.654 -1.661 3.642 1.00 89.19 72 LEU A CA 1
ATOM 602 C C . LEU A 1 72 ? 5.790 -3.127 4.054 1.00 89.19 72 LEU A C 1
ATOM 604 O O . LEU A 1 72 ? 5.119 -3.541 4.993 1.00 89.19 72 LEU A O 1
ATOM 608 N N . ARG A 1 73 ? 6.669 -3.885 3.390 1.00 81.31 73 ARG A N 1
ATOM 609 C CA . ARG A 1 73 ? 6.958 -5.286 3.715 1.00 81.31 73 ARG A CA 1
ATOM 610 C C . ARG A 1 73 ? 7.779 -5.443 4.998 1.00 81.31 73 ARG A C 1
ATOM 612 O O . ARG A 1 73 ? 7.476 -6.308 5.802 1.00 81.31 73 ARG A O 1
ATOM 619 N N . GLU A 1 74 ? 8.816 -4.645 5.227 1.00 77.69 74 GLU A N 1
ATOM 620 C CA . GLU A 1 74 ? 9.626 -4.768 6.452 1.00 77.69 74 GLU A CA 1
ATOM 621 C C . GLU A 1 74 ? 8.805 -4.495 7.716 1.00 77.69 74 GLU A C 1
ATOM 623 O O . GLU A 1 74 ? 9.028 -5.108 8.757 1.00 77.69 74 GLU A O 1
ATOM 628 N N . PHE A 1 75 ? 7.801 -3.626 7.606 1.00 70.38 75 PHE A N 1
ATOM 629 C CA . PHE A 1 75 ? 6.865 -3.354 8.689 1.00 70.38 75 PHE A CA 1
ATOM 630 C C . PHE A 1 75 ? 5.754 -4.414 8.827 1.00 70.38 75 PHE A C 1
ATOM 632 O O . PHE A 1 75 ? 4.966 -4.343 9.774 1.00 70.38 75 PHE A O 1
ATOM 639 N N . THR A 1 76 ? 5.648 -5.408 7.929 1.00 58.34 76 THR A N 1
ATOM 640 C CA . THR A 1 76 ? 4.654 -6.479 8.098 1.00 58.34 76 THR A CA 1
ATOM 641 C C . THR A 1 76 ? 5.095 -7.470 9.163 1.00 58.34 76 THR A C 1
ATOM 643 O O . THR A 1 76 ? 5.691 -8.503 8.879 1.00 58.34 76 THR A O 1
ATOM 646 N N . ALA A 1 77 ? 4.697 -7.182 10.398 1.00 51.94 77 ALA A N 1
ATOM 647 C CA . ALA A 1 77 ? 4.579 -8.161 11.474 1.00 51.94 77 ALA A CA 1
ATOM 648 C C . ALA A 1 77 ? 3.280 -9.002 11.384 1.00 51.94 77 ALA A C 1
ATOM 650 O O . ALA A 1 77 ? 2.935 -9.700 12.331 1.00 51.94 77 ALA A O 1
ATOM 651 N N . SER A 1 78 ? 2.501 -8.914 10.299 1.00 56.69 78 SER A N 1
ATOM 652 C CA . SER A 1 78 ? 1.162 -9.511 10.224 1.00 56.69 78 SER A CA 1
ATOM 653 C C . SER A 1 78 ? 0.725 -9.689 8.778 1.00 56.69 78 SER A C 1
ATOM 655 O O . SER A 1 78 ? 0.957 -8.774 7.986 1.00 56.69 78 SER A O 1
ATOM 657 N N . ASP A 1 79 ? 0.008 -10.766 8.476 1.00 75.69 79 ASP A N 1
ATOM 658 C CA . ASP A 1 79 ? -0.622 -11.139 7.194 1.00 75.69 79 ASP A CA 1
ATOM 659 C C . ASP A 1 79 ? -1.700 -10.142 6.685 1.00 75.69 79 ASP A C 1
ATOM 661 O O . ASP A 1 79 ? -2.726 -10.509 6.114 1.00 75.69 79 ASP A O 1
ATOM 665 N N . ARG A 1 80 ? -1.507 -8.844 6.937 1.00 86.88 80 ARG A N 1
ATOM 666 C CA . ARG A 1 80 ? -2.425 -7.729 6.684 1.00 86.88 80 ARG A CA 1
ATOM 667 C C . ARG A 1 80 ? -2.106 -6.973 5.399 1.00 86.88 80 ARG A C 1
ATOM 669 O O . ARG A 1 80 ? -2.843 -6.048 5.075 1.00 86.88 80 ARG A O 1
ATOM 676 N N . ILE A 1 81 ? -1.046 -7.326 4.672 1.00 90.81 81 ILE A N 1
ATOM 677 C CA . ILE A 1 81 ? -0.776 -6.792 3.331 1.00 90.81 81 ILE A CA 1
ATOM 678 C C . ILE A 1 81 ? -0.744 -7.951 2.340 1.00 90.81 81 ILE A C 1
ATOM 680 O O . ILE A 1 81 ? 0.079 -8.853 2.459 1.00 90.81 81 ILE A O 1
ATOM 684 N N . VAL A 1 82 ? -1.632 -7.898 1.351 1.00 90.75 82 VAL A N 1
ATOM 685 C CA . VAL A 1 82 ? -1.709 -8.848 0.237 1.00 90.75 82 VAL A CA 1
ATOM 686 C C . VAL A 1 82 ? -1.284 -8.141 -1.045 1.00 90.75 82 VAL A C 1
ATOM 688 O O . VAL A 1 82 ? -1.614 -6.972 -1.249 1.00 90.75 82 VAL A O 1
ATOM 691 N N . TYR A 1 83 ? -0.567 -8.852 -1.912 1.00 91.31 83 TYR A N 1
ATOM 692 C CA . TYR A 1 83 ? -0.073 -8.341 -3.187 1.00 91.31 83 TYR A CA 1
ATOM 693 C C . TYR A 1 83 ? -0.748 -9.073 -4.354 1.00 91.31 83 TYR A C 1
ATOM 695 O O . TYR A 1 83 ? -0.614 -10.285 -4.475 1.00 91.31 83 TYR A O 1
ATOM 703 N N . ASP A 1 84 ? -1.445 -8.331 -5.218 1.00 94.38 84 ASP A N 1
ATOM 704 C CA . ASP A 1 84 ? -2.045 -8.821 -6.471 1.00 94.38 84 ASP A CA 1
ATOM 705 C C . ASP A 1 84 ? -1.399 -8.096 -7.659 1.00 94.38 84 ASP A C 1
ATOM 707 O O . ASP A 1 84 ? -1.828 -7.024 -8.096 1.00 94.38 84 ASP A O 1
ATOM 711 N N . LEU A 1 85 ? -0.249 -8.605 -8.095 1.00 94.88 85 LEU A N 1
ATOM 712 C CA . LEU A 1 85 ? 0.649 -7.869 -8.977 1.00 94.88 85 LEU A CA 1
ATOM 713 C C . LEU A 1 85 ? 0.700 -8.459 -10.381 1.00 94.88 85 LEU A C 1
ATOM 715 O O . LEU A 1 85 ? 0.770 -9.671 -10.563 1.00 94.88 85 LEU A O 1
ATOM 719 N N . ALA A 1 86 ? 0.797 -7.570 -11.372 1.00 96.44 86 ALA A N 1
ATOM 720 C CA . ALA A 1 86 ? 1.239 -7.947 -12.703 1.00 96.44 86 ALA A CA 1
ATOM 721 C C . ALA A 1 86 ? 2.599 -8.656 -12.637 1.00 96.44 86 ALA A C 1
ATOM 723 O O . ALA A 1 86 ? 3.466 -8.291 -11.835 1.00 96.44 86 ALA A O 1
ATOM 724 N N . LYS A 1 87 ? 2.800 -9.635 -13.525 1.00 94.38 87 LYS A N 1
ATOM 725 C CA . LYS A 1 87 ? 3.963 -10.532 -13.505 1.00 94.38 87 LYS A CA 1
ATOM 726 C C . LYS A 1 87 ? 5.296 -9.779 -13.418 1.00 94.38 87 LYS A C 1
ATOM 728 O O . LYS A 1 87 ? 6.124 -10.105 -12.581 1.00 94.38 87 LYS A O 1
ATOM 733 N N . GLN A 1 88 ? 5.465 -8.718 -14.208 1.00 94.44 88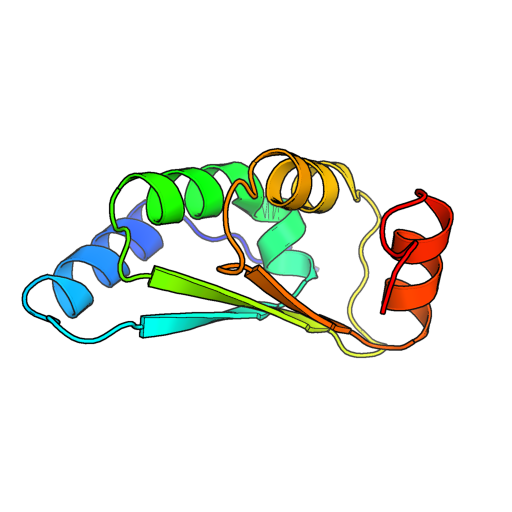 GLN A N 1
ATOM 734 C CA . GLN A 1 88 ? 6.693 -7.913 -14.214 1.00 94.44 88 GLN A CA 1
ATOM 735 C C . GLN A 1 88 ? 7.027 -7.301 -12.840 1.00 94.44 88 GLN A C 1
ATOM 737 O O . GLN A 1 88 ? 8.188 -7.231 -12.454 1.00 94.44 88 GLN A O 1
ATOM 742 N N . HIS A 1 89 ? 6.016 -6.888 -12.073 1.00 94.12 89 HIS A N 1
ATOM 743 C CA . HIS A 1 89 ? 6.191 -6.322 -10.735 1.00 94.12 89 HIS A CA 1
ATOM 744 C C . HIS A 1 89 ? 6.438 -7.411 -9.694 1.00 94.12 89 HIS A C 1
ATOM 746 O O . HIS A 1 89 ? 7.240 -7.220 -8.781 1.00 94.12 89 HIS A O 1
ATOM 752 N N . HIS A 1 90 ? 5.772 -8.556 -9.851 1.00 91.06 90 HIS A N 1
ATOM 753 C CA . HIS A 1 90 ? 6.017 -9.733 -9.029 1.00 91.06 90 HIS A CA 1
ATOM 754 C C . HIS A 1 90 ? 7.468 -10.219 -9.172 1.00 91.06 90 HIS A C 1
ATOM 756 O O . HIS A 1 90 ? 8.140 -10.428 -8.165 1.00 91.06 90 HIS A O 1
ATOM 762 N N . ASP A 1 91 ? 7.978 -10.318 -10.403 1.00 92.00 91 ASP A N 1
ATOM 763 C CA . ASP A 1 91 ? 9.348 -10.755 -10.701 1.00 92.00 91 ASP A CA 1
ATOM 764 C C . ASP A 1 91 ? 10.397 -9.808 -10.084 1.00 92.00 91 ASP A C 1
ATOM 766 O O . ASP A 1 91 ? 11.392 -10.264 -9.515 1.00 92.00 91 ASP A O 1
ATOM 770 N N . VAL A 1 92 ? 10.153 -8.491 -10.117 1.00 91.56 92 VAL A N 1
ATOM 771 C CA . VAL A 1 92 ? 11.023 -7.497 -9.465 1.00 91.56 92 VAL A CA 1
ATOM 772 C C . VAL A 1 92 ? 11.049 -7.693 -7.952 1.00 91.56 92 VAL A C 1
ATOM 774 O O . VAL A 1 92 ? 12.128 -7.794 -7.367 1.00 91.56 92 VAL A O 1
ATOM 777 N N . LEU A 1 93 ? 9.886 -7.809 -7.307 1.00 86.19 93 LEU A N 1
ATOM 778 C CA . LEU A 1 93 ? 9.840 -8.070 -5.869 1.00 86.19 93 LEU A CA 1
ATOM 779 C C . LEU A 1 93 ? 10.513 -9.405 -5.524 1.00 86.19 93 LEU A C 1
ATOM 781 O O . LEU A 1 93 ? 11.330 -9.455 -4.608 1.00 86.19 93 LEU A O 1
ATOM 785 N N . HIS A 1 94 ? 10.273 -10.466 -6.294 1.00 84.44 94 HIS A N 1
ATOM 786 C CA . HIS A 1 94 ? 10.945 -11.751 -6.104 1.00 84.44 94 HIS A CA 1
ATOM 787 C C . HIS A 1 94 ? 12.477 -11.612 -6.182 1.00 84.44 94 HIS A C 1
ATOM 789 O O . HIS A 1 94 ? 13.185 -12.195 -5.361 1.00 84.44 94 HIS A O 1
ATOM 795 N N . SER A 1 95 ? 13.001 -10.790 -7.101 1.00 86.56 95 SER A N 1
ATOM 796 C CA . SER A 1 95 ? 14.446 -10.533 -7.226 1.00 86.56 95 SER A CA 1
ATOM 797 C C . SER A 1 95 ? 15.069 -9.855 -5.998 1.00 86.56 95 SER A C 1
ATOM 799 O O . SER A 1 95 ? 16.247 -10.063 -5.719 1.00 86.56 95 SER A O 1
ATOM 801 N N . PHE A 1 96 ? 14.278 -9.127 -5.204 1.00 82.50 96 PHE A N 1
ATOM 802 C CA . PHE A 1 96 ? 14.708 -8.574 -3.916 1.00 82.50 96 PHE A CA 1
ATOM 803 C C . PHE A 1 96 ? 14.709 -9.614 -2.776 1.00 82.50 96 PHE A C 1
ATOM 805 O O . PHE A 1 96 ? 14.899 -9.255 -1.616 1.00 82.50 96 PHE A O 1
ATOM 812 N N . GLY A 1 97 ? 14.468 -10.900 -3.067 1.00 68.75 97 GLY A N 1
ATOM 813 C CA . GLY A 1 97 ? 14.353 -11.957 -2.056 1.00 68.75 97 GLY A CA 1
ATOM 814 C C . GLY A 1 97 ? 13.051 -11.879 -1.251 1.00 68.75 97 GLY A C 1
ATOM 815 O O . GLY A 1 97 ? 12.991 -12.331 -0.106 1.00 68.75 97 GLY A O 1
ATOM 816 N N . ILE A 1 98 ? 12.011 -11.256 -1.820 1.00 61.50 98 ILE A N 1
ATOM 817 C CA . ILE A 1 98 ? 10.764 -10.952 -1.101 1.00 61.50 98 ILE A CA 1
ATOM 818 C C . ILE A 1 98 ? 9.765 -12.106 -1.101 1.00 61.50 98 ILE A C 1
ATOM 820 O O . ILE A 1 98 ? 8.995 -12.250 -0.152 1.00 61.50 98 ILE A O 1
ATOM 824 N N . PHE A 1 99 ? 9.826 -12.966 -2.110 1.00 60.50 99 PHE A N 1
ATOM 825 C CA . PHE A 1 99 ? 8.957 -14.126 -2.252 1.00 60.50 99 PHE A CA 1
ATOM 826 C C . PHE A 1 99 ? 9.811 -15.391 -2.251 1.00 60.50 99 PHE A C 1
ATOM 828 O O . PHE A 1 99 ? 10.135 -15.917 -3.304 1.00 60.50 99 PHE A O 1
ATOM 835 N N . SER A 1 100 ? 10.244 -15.855 -1.079 1.00 43.59 100 SER A N 1
ATOM 836 C CA . SER A 1 100 ? 10.946 -17.141 -0.972 1.00 43.59 100 SER A CA 1
ATOM 837 C C . SER A 1 100 ? 10.047 -18.309 -0.564 1.00 43.59 100 SER A C 1
ATOM 839 O O . SER A 1 100 ? 10.518 -19.438 -0.636 1.00 43.59 100 SER A O 1
ATOM 841 N N . GLN A 1 101 ? 8.780 -18.091 -0.186 1.00 37.50 101 GLN A N 1
ATOM 842 C CA . GLN A 1 101 ? 7.812 -19.163 0.099 1.00 37.50 101 GLN A CA 1
ATOM 843 C C . GLN A 1 101 ? 6.370 -18.695 -0.171 1.00 37.50 101 GLN A C 1
ATOM 845 O O . GLN A 1 101 ? 5.725 -18.112 0.699 1.00 37.50 101 GLN A O 1
ATOM 850 N N . LEU A 1 102 ? 5.888 -18.951 -1.387 1.00 41.94 102 LEU A N 1
ATOM 851 C CA . LEU A 1 102 ? 4.504 -19.346 -1.662 1.00 41.94 102 LEU A CA 1
ATOM 852 C C . LEU A 1 102 ? 4.559 -20.700 -2.371 1.00 41.94 102 LEU A C 1
ATOM 854 O O . LEU A 1 102 ? 5.456 -20.852 -3.233 1.00 41.94 102 LEU A O 1
#

Secondary structure (DSSP, 8-state):
-------HHHHHHHHHHTTT--S-EEEEEEHHHHHHTHHHHHHHHHH-TTEEEEEE--TT---S--HHHHHHHHT-SSS-EEEE--HHHHHHHHHTT--S--